Protein AF-A0A967QWV1-F1 (afdb_monomer_lite)

Secondary structure (DSSP, 8-state):
---SS-----SSEEETTTEEE---TTTHHHHHHHHHHHHHTTTSPPPPPPPPP-TT-----S-HHHHHHHHHHHHS-S--TTTT-----

pLDDT: mean 73.78, std 13.9, range [45.62, 96.06]

Foldseek 3Di:
DADPVDRDQQAQDADPVPGTGGDDCVPPVVVVVVVVVCVVCVPPDDDDDDDDDDDPPDDPPDDPVVVVVVVCVVPPCPDDPPPPPPPDD

Radius of gyration: 28.7 Å; chains: 1; bounding box: 40×43×74 Å

Sequence (89 aa):
MGNPDEQVEMRGVNRPEIGVGSVTGGSLPARIWGAFNLEYHEDLPVVGFDAPGPTRSGRRLRTDSEEKKYIELINSPCGDRGSELDTDE

Structure (mmCIF, N/CA/C/O backbone):
data_AF-A0A967QWV1-F1
#
_entry.id   AF-A0A967QWV1-F1
#
loop_
_atom_site.group_PDB
_atom_site.id
_atom_site.type_symbol
_atom_site.label_atom_id
_atom_site.label_alt_id
_atom_site.label_comp_id
_atom_site.label_asym_id
_atom_site.label_entity_id
_atom_site.label_seq_id
_atom_site.pdbx_PDB_ins_code
_atom_site.Cartn_x
_atom_site.Cartn_y
_atom_site.Cartn_z
_atom_site.occupancy
_atom_site.B_iso_or_equiv
_atom_site.auth_seq_id
_atom_site.auth_comp_id
_atom_site.auth_asym_id
_atom_site.auth_atom_id
_atom_site.pdbx_PDB_model_num
ATOM 1 N N . MET A 1 1 ? 14.411 -7.228 1.319 1.00 45.62 1 MET A N 1
ATOM 2 C CA . MET A 1 1 ? 14.752 -7.020 -0.105 1.00 45.62 1 MET A CA 1
ATOM 3 C C . MET A 1 1 ? 16.259 -6.943 -0.208 1.00 45.62 1 MET A C 1
ATOM 5 O O . MET A 1 1 ? 16.836 -6.037 0.376 1.00 45.62 1 MET A O 1
ATOM 9 N N . GLY A 1 2 ? 16.853 -7.934 -0.862 1.00 52.41 2 GLY A N 1
ATOM 10 C CA . GLY A 1 2 ? 18.287 -8.221 -0.870 1.00 52.41 2 GLY A CA 1
ATOM 11 C C . GLY A 1 2 ? 18.468 -9.736 -0.800 1.00 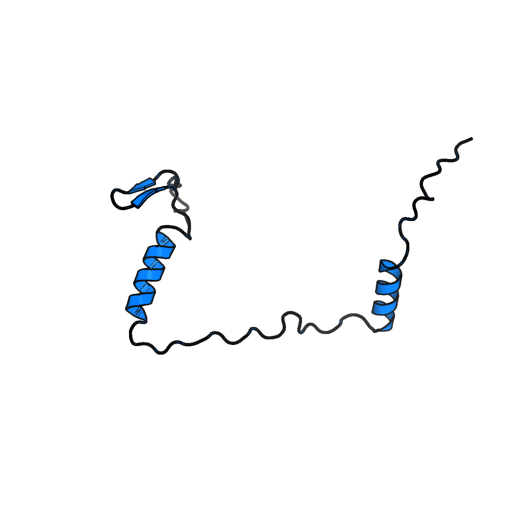52.41 2 GLY A C 1
ATOM 12 O O . GLY A 1 2 ? 17.778 -10.378 -0.006 1.00 52.41 2 GLY A O 1
ATOM 13 N N . ASN A 1 3 ? 19.308 -10.297 -1.668 1.00 55.34 3 ASN A N 1
ATOM 14 C CA . ASN A 1 3 ? 19.747 -11.683 -1.547 1.00 55.34 3 ASN A CA 1
ATOM 15 C C . ASN A 1 3 ? 20.550 -11.783 -0.230 1.00 55.34 3 ASN A C 1
ATOM 17 O O . ASN A 1 3 ? 21.471 -10.983 -0.054 1.00 55.34 3 ASN A O 1
ATOM 21 N N . PRO A 1 4 ? 20.195 -12.670 0.721 1.00 63.50 4 PRO A N 1
ATOM 22 C CA . PRO A 1 4 ? 20.948 -12.809 1.970 1.00 63.50 4 PRO A CA 1
ATOM 23 C C . PRO A 1 4 ? 22.411 -13.204 1.730 1.00 63.50 4 PRO A C 1
ATOM 25 O O . PRO A 1 4 ? 23.269 -12.845 2.534 1.00 63.50 4 PRO A O 1
ATOM 28 N N . ASP A 1 5 ? 22.684 -13.869 0.607 1.00 67.88 5 ASP A N 1
ATOM 29 C CA . ASP A 1 5 ? 24.004 -14.388 0.256 1.00 67.88 5 ASP A CA 1
ATOM 30 C C . ASP A 1 5 ? 24.816 -13.415 -0.615 1.00 67.88 5 ASP A C 1
ATOM 32 O O . ASP A 1 5 ? 26.039 -13.514 -0.685 1.00 67.88 5 ASP A O 1
ATOM 36 N N . GLU A 1 6 ? 24.163 -12.439 -1.255 1.00 65.56 6 GLU A N 1
ATOM 37 C CA . GLU A 1 6 ? 24.817 -11.479 -2.146 1.00 65.56 6 GLU A CA 1
ATOM 38 C C . GLU A 1 6 ? 24.230 -10.076 -1.954 1.00 65.56 6 GLU A C 1
ATOM 40 O O . GLU A 1 6 ? 23.136 -9.738 -2.420 1.00 65.56 6 GLU A O 1
ATOM 45 N N . GLN A 1 7 ? 24.972 -9.231 -1.239 1.00 61.53 7 GLN A N 1
ATOM 46 C CA . GLN A 1 7 ? 24.592 -7.838 -1.037 1.00 61.53 7 GLN A CA 1
ATOM 47 C C . GLN A 1 7 ? 24.905 -7.032 -2.296 1.00 61.53 7 GLN A C 1
ATOM 49 O O . GLN A 1 7 ? 25.982 -6.463 -2.447 1.00 61.53 7 GLN A O 1
ATOM 54 N N . VAL A 1 8 ? 23.942 -6.974 -3.210 1.00 68.06 8 VAL A N 1
ATOM 55 C CA . VAL A 1 8 ? 24.003 -6.054 -4.347 1.00 68.06 8 VAL A CA 1
ATOM 56 C C . VAL A 1 8 ? 23.644 -4.651 -3.861 1.00 68.06 8 VAL A C 1
ATOM 58 O O . VAL A 1 8 ? 22.563 -4.430 -3.306 1.00 68.06 8 VAL A O 1
ATOM 61 N N . GLU A 1 9 ? 24.539 -3.684 -4.069 1.00 67.31 9 GLU A N 1
ATOM 62 C CA . GLU A 1 9 ? 24.254 -2.284 -3.764 1.00 67.31 9 GLU A CA 1
ATOM 63 C C . GLU A 1 9 ? 23.191 -1.731 -4.717 1.00 67.31 9 GLU A C 1
ATOM 65 O O . GLU A 1 9 ? 23.406 -1.519 -5.907 1.00 67.31 9 GLU A O 1
ATOM 70 N N . MET A 1 10 ? 22.014 -1.449 -4.167 1.00 69.44 10 MET A N 1
ATOM 71 C CA . MET A 1 10 ? 20.853 -0.983 -4.926 1.00 69.44 10 MET A CA 1
ATOM 72 C C . MET A 1 10 ? 20.787 0.550 -5.063 1.00 69.44 10 MET A C 1
ATOM 74 O O . MET A 1 10 ? 19.712 1.111 -5.287 1.00 69.44 10 MET A O 1
ATOM 78 N N . ARG A 1 11 ? 21.912 1.257 -4.900 1.00 67.12 11 ARG A N 1
ATOM 79 C CA . ARG A 1 11 ? 22.024 2.721 -5.052 1.00 67.12 11 ARG A CA 1
ATOM 80 C C . ARG A 1 11 ? 22.678 3.048 -6.392 1.00 67.12 11 ARG A C 1
ATOM 82 O O . ARG A 1 11 ? 23.588 2.353 -6.812 1.00 67.12 11 ARG A O 1
ATOM 89 N N . GLY A 1 12 ? 22.227 4.113 -7.056 1.00 65.38 12 GLY A N 1
ATOM 90 C CA . GLY A 1 12 ? 22.861 4.573 -8.300 1.00 65.38 12 GLY A CA 1
ATOM 91 C C . GLY A 1 12 ? 22.777 3.577 -9.464 1.00 65.38 12 GLY A C 1
ATOM 92 O O . GLY A 1 12 ? 23.630 3.591 -10.346 1.00 65.38 12 GLY A O 1
ATOM 93 N N . VAL A 1 13 ? 21.752 2.719 -9.488 1.00 71.81 13 VAL A N 1
ATOM 94 C CA . VAL A 1 13 ? 21.579 1.728 -10.554 1.00 71.81 13 VAL A CA 1
ATOM 95 C C . VAL A 1 13 ? 21.208 2.459 -11.842 1.00 71.81 13 VAL A C 1
ATOM 97 O O . VAL A 1 13 ? 20.151 3.095 -11.918 1.00 71.81 13 VAL A O 1
ATOM 100 N N . ASN A 1 14 ? 22.086 2.384 -12.844 1.00 71.69 14 ASN A N 1
ATOM 101 C CA . ASN A 1 14 ? 21.850 2.961 -14.160 1.00 71.69 14 ASN A CA 1
ATOM 102 C C . ASN A 1 14 ? 20.875 2.081 -14.948 1.00 71.69 14 ASN A C 1
ATOM 104 O O . ASN A 1 14 ? 21.174 0.922 -15.238 1.00 71.69 14 ASN A O 1
ATOM 108 N N . ARG A 1 15 ? 19.704 2.628 -15.281 1.00 69.00 15 ARG A N 1
ATOM 109 C CA . ARG A 1 15 ? 18.685 1.952 -16.088 1.00 69.00 15 ARG A CA 1
ATOM 110 C C . ARG A 1 15 ? 18.382 2.808 -17.317 1.00 69.00 15 ARG A C 1
ATOM 112 O O . ARG A 1 15 ? 17.871 3.911 -17.131 1.00 69.00 15 ARG A O 1
ATOM 119 N N . PRO A 1 16 ? 18.642 2.326 -18.544 1.00 68.69 16 PRO A N 1
ATOM 120 C CA . PRO A 1 16 ? 18.537 3.129 -19.768 1.00 68.69 16 PRO A CA 1
ATOM 121 C C . PRO A 1 16 ? 17.195 3.853 -19.958 1.00 68.69 16 PRO A C 1
ATOM 123 O O . PRO A 1 16 ? 17.159 4.960 -20.477 1.00 68.69 16 PRO A O 1
ATOM 126 N N . GLU A 1 17 ? 16.100 3.253 -19.494 1.00 66.94 17 GLU A N 1
ATOM 127 C CA . GLU A 1 17 ? 14.734 3.757 -19.688 1.00 66.94 17 GLU A CA 1
ATOM 128 C C . GLU A 1 17 ? 14.258 4.713 -18.577 1.00 66.94 17 GLU A C 1
ATOM 130 O O . GLU A 1 17 ? 13.270 5.421 -18.749 1.00 66.94 17 GLU A O 1
ATOM 135 N N . ILE A 1 18 ? 14.925 4.727 -17.413 1.00 64.50 18 ILE A N 1
ATOM 136 C CA . ILE A 1 18 ? 14.439 5.411 -16.191 1.00 64.50 18 ILE A CA 1
ATOM 137 C C . ILE A 1 18 ? 15.521 6.318 -15.565 1.00 64.50 18 ILE A C 1
ATOM 139 O O . ILE A 1 18 ? 15.238 7.101 -14.659 1.00 64.50 18 ILE A O 1
ATOM 143 N N . GLY A 1 19 ? 16.759 6.244 -16.057 1.00 71.06 19 GLY A N 1
ATOM 144 C CA . GLY A 1 19 ? 17.915 6.963 -15.534 1.00 71.06 19 GLY A CA 1
ATOM 145 C C . GLY A 1 19 ? 18.587 6.268 -14.346 1.00 71.06 19 GLY A C 1
ATOM 146 O O . GLY A 1 19 ? 18.295 5.120 -13.992 1.00 71.06 19 GLY A O 1
ATOM 147 N N . VAL A 1 20 ? 19.526 6.984 -13.729 1.00 70.25 20 VAL A N 1
ATOM 148 C CA . VAL A 1 20 ? 20.270 6.532 -12.548 1.00 70.25 20 VAL A CA 1
ATOM 149 C C . VAL A 1 20 ? 19.437 6.790 -11.296 1.00 70.25 20 VAL A C 1
ATOM 151 O O . VAL A 1 20 ? 19.036 7.922 -11.034 1.00 70.25 20 VAL A O 1
ATOM 154 N N . GLY A 1 21 ? 19.187 5.756 -10.491 1.00 68.38 21 GLY A N 1
ATOM 155 C CA . GLY A 1 21 ? 18.441 5.933 -9.247 1.00 68.38 21 GLY A CA 1
ATOM 156 C C . GLY A 1 21 ? 18.524 4.744 -8.302 1.00 68.38 21 GLY A C 1
ATOM 157 O O . GLY A 1 21 ? 18.8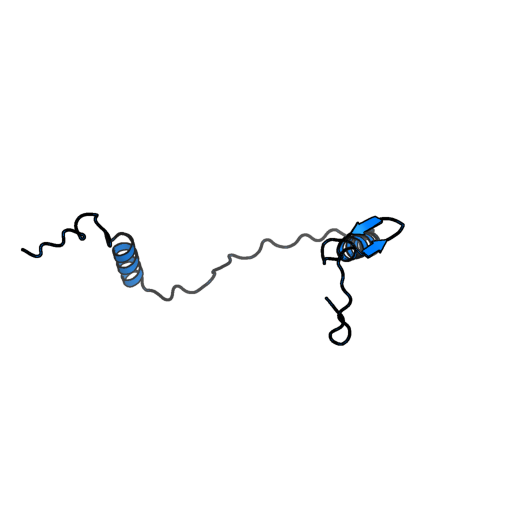89 3.637 -8.692 1.00 68.38 21 GLY A O 1
ATOM 158 N N . SER A 1 22 ? 18.166 4.975 -7.043 1.00 74.50 22 SER A N 1
ATOM 159 C CA . SER A 1 22 ? 18.132 3.920 -6.030 1.00 74.50 22 SER A CA 1
ATOM 160 C C . SER A 1 22 ? 16.892 3.030 -6.184 1.00 74.50 22 SER A C 1
ATOM 162 O O . SER A 1 22 ? 15.786 3.497 -6.491 1.00 74.50 22 SER A O 1
ATOM 164 N N . VAL A 1 23 ? 17.059 1.728 -5.963 1.00 74.75 23 VAL A N 1
ATOM 165 C CA . VAL A 1 23 ? 15.966 0.753 -5.959 1.00 74.75 23 VAL A CA 1
ATOM 166 C C . VAL A 1 23 ? 15.470 0.588 -4.526 1.00 74.75 23 VAL A C 1
ATOM 168 O O . VAL A 1 23 ? 16.148 0.026 -3.672 1.00 74.75 23 VAL A O 1
ATOM 171 N N . THR A 1 24 ? 14.280 1.116 -4.259 1.00 79.19 24 THR A N 1
ATOM 172 C CA . THR A 1 24 ? 13.548 0.961 -2.999 1.00 79.19 24 THR A CA 1
ATOM 173 C C . THR A 1 24 ? 12.208 0.302 -3.306 1.00 79.19 24 THR A C 1
ATOM 175 O O . THR A 1 24 ? 11.803 0.240 -4.467 1.00 79.19 24 THR A O 1
ATOM 178 N N . GLY A 1 25 ? 11.486 -0.171 -2.285 1.00 76.81 25 GLY A N 1
ATOM 179 C CA . GLY A 1 25 ? 10.166 -0.781 -2.499 1.00 76.81 25 GLY A CA 1
ATOM 180 C C . GLY A 1 25 ? 9.195 0.123 -3.260 1.00 76.81 25 GLY A C 1
ATOM 181 O O . GLY A 1 25 ? 8.451 -0.361 -4.102 1.00 76.81 25 GLY A O 1
ATOM 182 N N . GLY A 1 26 ? 9.274 1.437 -3.031 1.00 81.31 26 GLY A N 1
ATOM 183 C CA . GLY A 1 26 ? 8.434 2.441 -3.687 1.00 81.31 26 GLY A CA 1
ATOM 184 C C . GLY A 1 26 ? 8.903 2.901 -5.072 1.00 81.31 26 GLY A C 1
ATOM 185 O O . GLY A 1 26 ? 8.242 3.754 -5.654 1.00 81.31 26 GLY A O 1
ATOM 186 N N . SER A 1 27 ? 10.032 2.408 -5.600 1.00 81.25 27 SER A N 1
ATOM 187 C CA . SER A 1 27 ? 10.521 2.823 -6.921 1.00 81.25 27 SER A CA 1
ATOM 188 C C . SER A 1 27 ? 10.103 1.849 -8.025 1.00 81.25 27 SER A C 1
ATOM 190 O O . SER A 1 27 ? 8.929 1.775 -8.378 1.00 81.25 27 SER A O 1
ATOM 192 N N . LEU A 1 28 ? 11.042 1.100 -8.600 1.00 80.56 28 LEU A N 1
ATOM 193 C CA . LEU A 1 28 ? 10.754 0.184 -9.706 1.00 80.56 28 LEU A CA 1
ATOM 194 C C . LEU A 1 28 ? 9.827 -0.981 -9.308 1.00 80.56 28 LEU A C 1
ATOM 196 O O . LEU A 1 28 ? 8.882 -1.229 -10.054 1.00 80.56 28 LEU A O 1
ATOM 200 N N . PRO A 1 29 ? 10.009 -1.648 -8.151 1.00 83.62 29 PRO A N 1
ATOM 201 C CA . PRO A 1 29 ? 9.101 -2.714 -7.731 1.00 83.62 29 PRO A CA 1
ATOM 202 C C . PRO A 1 29 ? 7.641 -2.255 -7.625 1.00 83.62 29 PRO A C 1
ATOM 204 O O . PRO A 1 29 ? 6.759 -2.944 -8.128 1.00 83.62 29 PRO A O 1
ATOM 207 N N . ALA A 1 30 ? 7.378 -1.071 -7.060 1.00 87.00 30 ALA A N 1
ATOM 208 C CA . ALA A 1 30 ? 6.022 -0.523 -6.977 1.00 87.00 30 ALA A CA 1
ATOM 209 C C . ALA A 1 30 ? 5.408 -0.232 -8.354 1.00 87.00 30 ALA A C 1
ATOM 211 O O . ALA A 1 30 ? 4.222 -0.481 -8.549 1.00 87.00 30 ALA A O 1
ATOM 212 N N . ARG A 1 31 ? 6.197 0.257 -9.322 1.00 86.12 31 ARG A N 1
ATOM 213 C CA . ARG A 1 31 ? 5.713 0.493 -10.695 1.00 86.12 31 ARG A CA 1
ATOM 214 C C . ARG A 1 31 ? 5.331 -0.807 -11.395 1.00 86.12 31 ARG A C 1
ATOM 216 O O . ARG A 1 31 ? 4.269 -0.867 -12.001 1.00 86.12 31 ARG A O 1
ATOM 223 N N . ILE A 1 32 ? 6.170 -1.837 -11.274 1.00 88.00 32 ILE A N 1
ATOM 224 C CA . ILE A 1 32 ? 5.897 -3.168 -11.837 1.00 88.00 32 ILE A CA 1
ATOM 225 C C . ILE A 1 32 ? 4.643 -3.760 -11.188 1.00 88.00 32 ILE A C 1
ATOM 227 O O . ILE A 1 32 ? 3.744 -4.212 -11.888 1.00 88.00 32 ILE A O 1
ATOM 231 N N . TRP A 1 33 ? 4.553 -3.703 -9.856 1.00 89.62 33 TRP A N 1
ATOM 232 C CA . TRP A 1 33 ? 3.387 -4.188 -9.120 1.00 89.62 33 TRP A CA 1
ATOM 233 C C . TRP A 1 33 ? 2.109 -3.436 -9.509 1.00 89.62 33 TRP A C 1
ATOM 235 O O . TRP A 1 33 ? 1.074 -4.064 -9.705 1.00 89.62 33 TRP A O 1
ATOM 245 N N . GLY A 1 34 ? 2.176 -2.112 -9.667 1.00 91.19 34 GLY A N 1
ATOM 246 C CA . GLY A 1 34 ? 1.041 -1.296 -10.096 1.00 91.19 34 GLY A CA 1
ATOM 247 C C . GLY A 1 34 ? 0.564 -1.643 -11.507 1.00 91.19 34 GLY A C 1
ATOM 248 O O . GLY A 1 34 ? -0.629 -1.852 -11.698 1.00 91.19 34 GLY A O 1
ATOM 249 N N . ALA A 1 35 ? 1.484 -1.763 -12.469 1.00 92.88 35 ALA A N 1
ATOM 250 C CA . ALA A 1 35 ? 1.152 -2.148 -13.843 1.00 92.88 35 ALA A CA 1
ATOM 251 C C . ALA A 1 35 ? 0.521 -3.547 -13.905 1.00 92.88 35 ALA A C 1
ATOM 253 O O . ALA A 1 35 ? -0.526 -3.722 -14.518 1.00 92.88 35 ALA A O 1
ATOM 254 N N . PHE A 1 36 ? 1.108 -4.511 -13.191 1.00 94.06 36 PHE A N 1
ATOM 255 C CA . PHE A 1 36 ? 0.563 -5.862 -13.097 1.00 94.06 36 PHE A CA 1
ATOM 256 C C . PHE A 1 36 ? -0.845 -5.880 -12.486 1.00 94.06 36 PHE A C 1
ATOM 258 O O . PHE A 1 36 ? -1.741 -6.503 -13.043 1.00 94.06 36 PHE A O 1
ATOM 265 N N . ASN A 1 37 ? -1.066 -5.204 -11.350 1.00 93.81 37 ASN A N 1
ATOM 266 C CA . ASN A 1 37 ? -2.381 -5.218 -10.702 1.00 93.81 37 ASN A CA 1
ATOM 267 C C . ASN A 1 37 ? -3.447 -4.491 -11.518 1.00 93.81 37 ASN A C 1
ATOM 269 O O . ASN A 1 37 ? -4.610 -4.865 -11.404 1.00 93.81 37 ASN A O 1
ATOM 273 N N . LEU A 1 38 ? -3.070 -3.482 -12.307 1.00 94.25 38 LEU A N 1
ATOM 274 C CA . LEU A 1 38 ? -3.990 -2.799 -13.209 1.00 94.25 38 LEU A CA 1
ATOM 275 C C . LEU A 1 38 ? -4.540 -3.765 -14.265 1.00 94.25 38 LEU A C 1
ATOM 277 O O . LEU A 1 38 ? -5.751 -3.872 -14.401 1.00 94.25 38 LEU A O 1
ATOM 281 N N . GLU A 1 39 ? -3.659 -4.496 -14.951 1.00 94.00 39 GLU A N 1
ATOM 282 C CA . GLU A 1 39 ? -4.040 -5.480 -15.975 1.00 94.00 39 GLU A CA 1
ATOM 283 C C . GLU A 1 39 ? -4.775 -6.680 -15.360 1.00 94.00 39 GLU A C 1
ATOM 285 O O . GLU A 1 39 ? -5.825 -7.096 -15.837 1.00 94.00 39 GLU A O 1
ATOM 290 N N . TYR A 1 40 ? -4.278 -7.201 -14.235 1.00 94.75 40 TYR A N 1
ATOM 291 C CA . TYR A 1 40 ? -4.877 -8.359 -13.569 1.00 94.75 40 TYR A CA 1
ATOM 292 C C . TYR A 1 40 ? -6.308 -8.101 -13.058 1.00 94.75 40 TYR A C 1
ATOM 294 O O . TYR A 1 40 ? -7.093 -9.042 -12.944 1.00 94.75 40 TYR A O 1
ATOM 3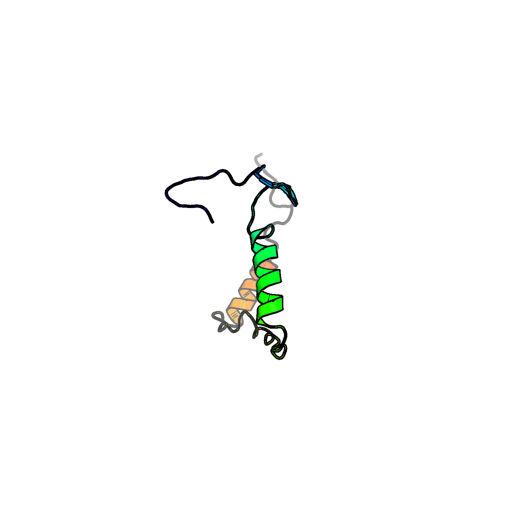02 N N . HIS A 1 41 ? -6.655 -6.848 -12.735 1.00 96.06 41 HIS A N 1
ATOM 303 C CA . HIS A 1 41 ? -7.972 -6.478 -12.203 1.00 96.06 41 HIS A CA 1
ATOM 304 C C . HIS A 1 41 ? -8.854 -5.689 -13.188 1.00 96.06 41 HIS A C 1
ATOM 306 O O . HIS A 1 41 ? -9.891 -5.192 -12.756 1.00 96.06 41 HIS A O 1
ATOM 312 N N . GLU A 1 42 ? -8.491 -5.569 -14.473 1.00 93.50 42 GLU A N 1
ATOM 313 C CA . GLU A 1 42 ? -9.188 -4.701 -15.446 1.00 93.50 42 GLU A CA 1
ATOM 314 C C . GLU A 1 42 ? -10.707 -4.965 -15.533 1.00 93.50 42 GLU A C 1
ATOM 316 O O . GLU A 1 42 ? -11.497 -4.023 -15.524 1.00 93.50 42 GLU A O 1
ATOM 321 N N . ASP A 1 43 ? -11.119 -6.236 -15.499 1.00 93.88 43 ASP A N 1
ATOM 322 C CA . ASP A 1 43 ? -12.527 -6.661 -15.586 1.00 93.88 43 ASP A CA 1
ATOM 323 C C . ASP A 1 43 ? -13.143 -7.075 -14.236 1.00 93.88 43 ASP A C 1
ATOM 325 O O . ASP A 1 43 ? -14.246 -7.632 -14.176 1.00 93.88 43 ASP A O 1
ATOM 329 N N . LEU A 1 44 ? -12.435 -6.847 -13.128 1.00 93.88 44 LEU A N 1
ATOM 330 C CA . LEU A 1 44 ? -12.920 -7.209 -11.799 1.00 93.88 44 LEU A CA 1
ATOM 331 C C . LEU A 1 44 ? -13.654 -6.029 -11.146 1.00 93.88 44 LEU A C 1
ATOM 333 O O . LEU A 1 44 ? -13.225 -4.879 -11.257 1.00 93.88 44 LEU A O 1
ATOM 337 N N . PRO A 1 45 ? -14.757 -6.281 -10.418 1.00 93.31 45 PRO A N 1
ATOM 338 C CA . PRO A 1 45 ? -15.429 -5.223 -9.681 1.00 93.31 45 PRO A CA 1
ATOM 339 C C . PRO A 1 45 ? -14.503 -4.665 -8.596 1.00 93.31 45 PRO A C 1
ATOM 341 O O . PRO A 1 45 ? -13.833 -5.411 -7.880 1.00 93.31 45 PRO A O 1
ATOM 344 N N . VAL A 1 46 ? -14.509 -3.341 -8.434 1.00 92.12 46 VAL A N 1
ATOM 345 C CA . VAL A 1 46 ? -13.759 -2.679 -7.362 1.00 92.12 46 VAL A CA 1
ATOM 346 C C . VAL A 1 4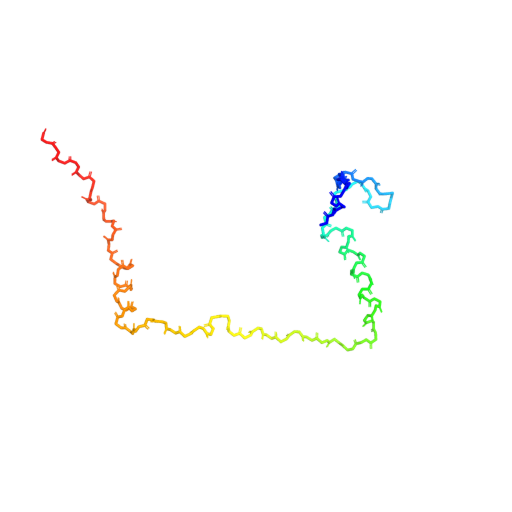6 ? -14.368 -3.058 -6.013 1.00 92.12 46 VAL A C 1
ATOM 348 O O . VAL A 1 46 ? -15.521 -2.735 -5.727 1.00 92.12 46 VAL A O 1
ATOM 351 N N . VAL A 1 47 ? -13.574 -3.714 -5.168 1.00 93.56 47 VAL A N 1
ATOM 352 C CA . VAL A 1 47 ? -13.940 -4.040 -3.786 1.00 93.56 47 VAL A CA 1
ATOM 353 C C . VAL A 1 47 ? -13.252 -3.049 -2.852 1.00 93.56 47 VAL A C 1
ATOM 355 O O . VAL A 1 47 ? -12.025 -2.981 -2.794 1.00 93.56 47 VAL A O 1
ATOM 358 N N . GLY A 1 48 ? -14.048 -2.254 -2.136 1.00 92.19 48 GLY A N 1
ATOM 359 C CA . GLY A 1 48 ? -13.542 -1.361 -1.096 1.00 92.19 48 GLY A CA 1
ATOM 360 C C . GLY A 1 48 ? -13.119 -2.135 0.152 1.00 92.19 48 GLY A C 1
ATOM 361 O O . GLY A 1 48 ? -13.656 -3.200 0.446 1.00 92.19 48 GLY A O 1
ATOM 362 N N . PHE A 1 49 ? -12.172 -1.586 0.906 1.00 91.06 49 PHE A N 1
ATOM 363 C CA . PHE A 1 49 ? -11.872 -2.094 2.241 1.00 91.06 49 PHE A CA 1
ATOM 364 C C . PHE A 1 49 ? -12.925 -1.601 3.229 1.00 91.06 49 PHE A C 1
ATOM 366 O O . PHE A 1 49 ? -13.278 -0.418 3.220 1.00 91.06 49 PHE A O 1
ATOM 373 N N . ASP A 1 50 ? -13.380 -2.489 4.110 1.00 90.75 50 ASP A N 1
ATOM 374 C CA . ASP A 1 50 ? -14.205 -2.084 5.240 1.00 90.75 50 ASP A CA 1
ATOM 375 C C . ASP A 1 50 ? -13.429 -1.109 6.125 1.00 90.75 50 ASP A C 1
ATOM 377 O O . ASP A 1 50 ? -12.216 -1.243 6.335 1.00 90.75 50 ASP A O 1
ATOM 381 N N . ALA A 1 51 ? -14.142 -0.122 6.669 1.00 84.88 51 ALA A N 1
ATOM 382 C CA . ALA A 1 51 ? -13.566 0.736 7.687 1.00 84.88 51 ALA A CA 1
ATOM 383 C C . ALA A 1 51 ? -13.047 -0.153 8.830 1.00 84.88 51 ALA A C 1
ATOM 385 O O . ALA A 1 51 ? -13.775 -1.043 9.287 1.00 84.88 51 ALA A O 1
ATOM 386 N N . PRO A 1 52 ? -11.805 0.057 9.304 1.00 81.31 52 PRO A N 1
ATOM 387 C CA . PRO A 1 52 ? -11.307 -0.725 10.418 1.00 81.31 52 PRO A CA 1
ATOM 388 C C . PRO A 1 52 ? -12.244 -0.526 11.611 1.00 81.31 52 PRO A C 1
ATOM 390 O O . PRO A 1 52 ? -12.668 0.595 11.907 1.00 81.31 52 PRO A O 1
ATOM 393 N N . GLY A 1 53 ? -12.556 -1.618 12.311 1.00 81.50 53 GLY A N 1
ATOM 394 C CA . GLY A 1 53 ? -13.237 -1.532 13.599 1.00 81.50 53 GLY A CA 1
ATOM 395 C C . GLY A 1 53 ? -12.451 -0.644 14.576 1.00 81.50 53 GLY A C 1
ATOM 396 O O . GLY A 1 53 ? -11.263 -0.380 14.356 1.00 81.50 53 GLY A O 1
ATOM 397 N N . PRO A 1 54 ? -13.077 -0.177 15.669 1.00 79.19 54 PRO A N 1
ATOM 398 C CA . PRO A 1 54 ? -12.411 0.690 16.631 1.00 79.19 54 PRO A CA 1
ATOM 399 C C . PRO A 1 54 ? -11.120 0.034 17.133 1.00 79.19 54 PRO A C 1
ATOM 401 O O . PRO A 1 54 ? -11.134 -0.986 17.827 1.00 79.19 54 PRO A O 1
ATOM 404 N N . THR A 1 55 ? -9.981 0.632 16.789 1.00 66.81 55 THR A N 1
ATOM 405 C CA . THR A 1 55 ? -8.700 0.266 17.380 1.00 66.81 55 THR A CA 1
ATOM 406 C C . THR A 1 55 ? -8.770 0.671 18.852 1.00 66.81 55 THR A C 1
ATOM 408 O O . THR A 1 55 ? -9.081 1.818 19.161 1.00 66.81 55 THR A O 1
ATOM 411 N N . ARG A 1 56 ? -8.513 -0.279 19.768 1.00 58.75 56 ARG A N 1
ATOM 412 C CA . ARG A 1 56 ? -8.753 -0.185 21.231 1.00 58.75 56 ARG A CA 1
ATOM 413 C C . ARG A 1 56 ? -10.151 -0.601 21.719 1.00 58.75 56 ARG A C 1
ATOM 415 O O . ARG A 1 56 ? -10.628 -0.067 22.717 1.00 58.75 56 ARG A O 1
ATOM 422 N N . SER A 1 57 ? -10.741 -1.662 21.168 1.00 58.97 57 SER A N 1
ATOM 423 C CA . SER A 1 57 ? -11.780 -2.451 21.865 1.00 58.97 57 SER A CA 1
ATOM 424 C C . SER A 1 57 ? -11.224 -3.237 23.076 1.00 58.97 57 SER A C 1
ATOM 426 O O . SER A 1 57 ? -11.605 -4.379 23.334 1.00 58.97 57 SER A O 1
ATOM 428 N N . GLY A 1 58 ? -10.249 -2.670 23.790 1.00 64.88 58 GLY A N 1
ATOM 429 C CA . GLY A 1 58 ? -9.658 -3.271 24.975 1.00 64.88 58 GLY A CA 1
ATOM 430 C C . GLY A 1 58 ? -10.598 -3.117 26.165 1.00 64.88 58 GLY A C 1
ATOM 431 O O . GLY A 1 58 ? -11.207 -2.066 26.360 1.00 64.88 58 GLY A O 1
ATOM 432 N N . ARG A 1 59 ? -10.699 -4.158 26.994 1.00 63.66 59 ARG A N 1
ATOM 433 C CA . ARG A 1 59 ? -11.381 -4.060 28.287 1.00 63.66 59 ARG A CA 1
ATOM 434 C C . ARG A 1 59 ? -10.645 -3.035 29.151 1.00 63.66 59 ARG A C 1
ATOM 436 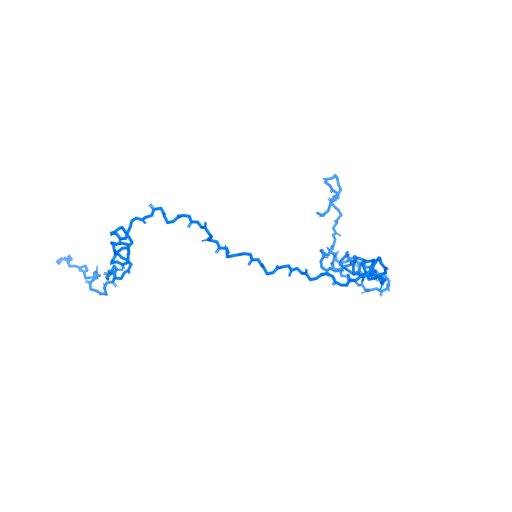O O . ARG A 1 59 ? -9.431 -3.152 29.323 1.00 63.66 59 ARG A O 1
ATOM 443 N N . ARG A 1 60 ? -11.364 -2.067 29.731 1.00 62.78 60 ARG A N 1
ATOM 444 C CA . ARG A 1 60 ? -10.809 -1.220 30.798 1.00 62.78 60 ARG A CA 1
ATOM 445 C C . ARG A 1 60 ? -10.281 -2.135 31.908 1.00 62.78 60 ARG A C 1
ATOM 447 O O . ARG A 1 60 ? -11.045 -2.884 32.507 1.00 62.78 60 ARG A O 1
ATOM 454 N N . LEU A 1 61 ? -8.966 -2.117 32.133 1.00 69.50 61 LEU A N 1
ATOM 455 C CA . LEU A 1 61 ? -8.335 -2.852 33.236 1.00 69.50 61 LEU A CA 1
ATOM 456 C C . LEU A 1 61 ? -8.457 -2.101 34.567 1.00 69.50 61 LEU A C 1
ATOM 458 O O . LEU A 1 61 ? -8.341 -2.721 35.615 1.00 69.50 61 LEU A O 1
ATOM 462 N N . ARG A 1 62 ? -8.686 -0.783 34.513 1.00 74.94 62 ARG A N 1
ATOM 463 C CA . ARG A 1 62 ? -8.823 0.095 35.676 1.00 74.94 62 ARG A CA 1
ATOM 464 C C . ARG A 1 62 ? -10.290 0.319 36.010 1.00 74.94 62 ARG A C 1
ATOM 466 O O . ARG A 1 62 ? -11.112 0.515 35.114 1.00 74.94 62 ARG A O 1
ATOM 473 N N . THR A 1 63 ? -10.581 0.331 37.299 1.00 79.12 63 THR A N 1
ATOM 474 C CA . THR A 1 63 ? -11.844 0.816 37.857 1.00 79.12 63 THR A CA 1
ATOM 475 C C . THR A 1 63 ? -11.931 2.341 37.745 1.00 79.12 63 THR A C 1
ATOM 477 O O . THR A 1 63 ? -10.910 3.030 37.678 1.00 79.12 63 THR A O 1
ATOM 480 N N . ASP A 1 64 ? -13.144 2.898 37.794 1.00 81.00 64 ASP A N 1
ATOM 481 C CA . ASP A 1 64 ? -13.355 4.355 37.723 1.00 81.00 64 ASP A CA 1
ATOM 482 C C . ASP A 1 64 ? -12.627 5.117 38.848 1.00 81.00 64 ASP A C 1
ATOM 484 O O . ASP A 1 64 ? -12.259 6.282 38.693 1.00 81.00 64 ASP A O 1
ATOM 488 N N . SER A 1 65 ? -12.377 4.456 39.986 1.00 78.19 65 SER A N 1
ATOM 489 C CA . SER A 1 65 ? -11.606 5.023 41.100 1.00 78.19 65 SER A CA 1
ATOM 490 C C . SER A 1 65 ? -10.120 5.175 40.752 1.00 78.19 65 SER A C 1
ATOM 492 O O . SER A 1 65 ? -9.499 6.184 41.084 1.00 78.19 65 SER A O 1
ATOM 494 N N . GLU A 1 66 ? -9.550 4.192 40.053 1.00 80.31 66 GLU A N 1
ATOM 495 C CA . GLU A 1 66 ? -8.141 4.194 39.653 1.00 80.31 66 GLU A CA 1
ATOM 496 C C . GLU A 1 66 ? -7.891 5.182 38.513 1.00 80.31 66 GLU A C 1
ATOM 498 O O . GLU A 1 66 ? -6.834 5.808 38.460 1.00 80.31 66 GLU A O 1
ATOM 503 N N . GLU A 1 67 ? -8.870 5.370 37.627 1.00 80.06 67 GLU A N 1
ATOM 504 C CA . GLU A 1 67 ? -8.793 6.373 36.565 1.00 80.06 67 GLU A CA 1
ATOM 505 C C . GLU A 1 67 ? -8.829 7.801 37.125 1.00 80.06 67 GLU A C 1
ATOM 507 O O . GLU A 1 67 ? -8.017 8.630 36.719 1.00 80.06 67 GLU A O 1
ATOM 512 N N . LYS A 1 68 ? -9.684 8.076 38.120 1.00 82.75 68 LYS A N 1
ATOM 513 C CA . LYS A 1 68 ? -9.708 9.378 38.810 1.00 82.75 68 LYS A CA 1
ATOM 514 C C . LYS A 1 68 ? -8.382 9.694 39.496 1.00 82.75 68 LYS A C 1
ATOM 516 O O . LYS A 1 68 ? -7.859 10.782 39.292 1.00 82.75 68 LYS A O 1
ATOM 521 N N . LYS A 1 69 ? -7.804 8.732 40.224 1.00 81.06 69 LYS A N 1
ATOM 522 C CA . LYS A 1 69 ? -6.479 8.889 40.853 1.00 81.06 69 LYS A CA 1
ATOM 523 C C . LYS A 1 69 ? -5.374 9.133 39.824 1.00 81.06 69 LYS A C 1
ATOM 525 O O . LYS A 1 69 ? -4.455 9.900 40.075 1.00 81.06 69 LYS A O 1
ATOM 530 N N . TYR A 1 70 ? -5.455 8.489 38.661 1.00 75.56 70 TYR A N 1
ATOM 531 C CA . TYR A 1 70 ? -4.493 8.690 37.580 1.00 75.56 70 TYR A CA 1
ATOM 532 C C . TYR A 1 70 ? -4.622 10.077 36.931 1.00 75.56 70 TYR A C 1
ATOM 534 O O . TYR A 1 70 ? -3.613 10.726 36.676 1.00 75.56 70 TYR A O 1
ATOM 542 N N . ILE A 1 71 ? -5.849 10.553 36.701 1.00 79.44 71 ILE A N 1
ATOM 543 C CA . ILE A 1 71 ? -6.115 11.908 36.193 1.00 79.44 71 ILE A CA 1
ATOM 544 C C . ILE A 1 71 ? -5.663 12.963 37.211 1.00 79.44 71 ILE A C 1
ATOM 546 O O . ILE A 1 71 ? -5.062 13.960 36.826 1.00 79.44 71 ILE A O 1
ATOM 550 N N . GLU A 1 72 ? -5.906 12.731 38.501 1.00 79.19 72 GLU A N 1
ATOM 551 C CA . GLU A 1 72 ? -5.432 13.585 39.593 1.00 79.19 72 GLU A CA 1
ATOM 552 C C . GLU A 1 72 ? -3.900 13.619 39.665 1.00 79.19 72 GLU A C 1
ATOM 554 O O . GLU A 1 72 ? -3.333 14.690 39.824 1.00 79.19 72 GLU A O 1
ATOM 559 N N . LEU A 1 73 ? -3.219 12.488 39.452 1.00 74.31 73 LEU A N 1
ATOM 560 C CA . LEU A 1 73 ? -1.755 12.427 39.380 1.00 74.31 73 LEU A CA 1
ATOM 561 C C . LEU A 1 73 ? -1.190 13.164 38.154 1.00 74.31 73 LEU A C 1
ATOM 563 O O . LEU A 1 73 ? -0.162 13.819 38.269 1.00 74.31 73 LEU A O 1
ATOM 567 N N . ILE A 1 74 ? -1.840 13.068 36.988 1.00 74.56 74 ILE A N 1
ATOM 568 C CA . ILE A 1 74 ? -1.425 13.790 35.770 1.00 74.56 74 ILE A CA 1
ATOM 569 C C . ILE A 1 74 ? -1.628 15.297 35.921 1.00 74.56 74 ILE A C 1
ATOM 571 O O . ILE A 1 74 ? -0.778 16.076 35.502 1.00 74.56 74 ILE A O 1
ATOM 575 N N . ASN A 1 75 ? -2.767 15.698 36.482 1.00 72.31 75 ASN A N 1
ATOM 576 C CA . ASN A 1 75 ? -3.112 17.103 36.691 1.00 72.31 75 ASN A CA 1
ATOM 577 C C . ASN A 1 75 ? -2.499 17.671 37.976 1.00 72.31 75 ASN A C 1
ATOM 579 O O . ASN A 1 75 ? -2.637 18.864 38.243 1.00 72.31 75 ASN A O 1
ATOM 583 N N . SER A 1 76 ? -1.848 16.823 38.775 1.00 68.88 76 SER A N 1
ATOM 584 C CA . SER A 1 76 ? -1.058 17.247 39.918 1.00 68.88 76 SER A CA 1
ATOM 585 C C . SER A 1 76 ? 0.072 18.138 39.407 1.00 68.88 76 SER A C 1
ATOM 587 O O . SER A 1 76 ? 0.728 17.780 38.424 1.00 68.88 76 SER A O 1
ATOM 589 N N . PRO A 1 77 ? 0.341 19.277 40.061 1.00 61.84 77 PRO A N 1
ATOM 590 C CA . PRO A 1 77 ? 1.480 20.124 39.750 1.00 61.84 77 PRO A CA 1
ATOM 591 C C . PRO A 1 77 ? 2.773 19.439 40.220 1.00 61.84 77 PRO A C 1
ATOM 593 O O . PRO A 1 77 ? 3.452 19.892 41.137 1.00 61.84 77 PRO A O 1
ATOM 596 N N . CYS A 1 78 ? 3.135 18.313 39.605 1.00 55.41 78 CYS A N 1
ATOM 597 C CA . CYS A 1 78 ? 4.489 17.787 39.681 1.00 55.41 78 CYS A CA 1
ATOM 598 C C . CYS A 1 78 ? 5.385 18.696 38.832 1.00 55.41 78 CYS A C 1
ATOM 600 O O . CYS A 1 78 ? 5.625 18.429 37.657 1.00 55.41 78 CYS A O 1
ATOM 602 N N . GLY A 1 79 ? 5.831 19.791 39.450 1.00 54.62 79 GLY A N 1
ATOM 603 C CA . GLY A 1 79 ? 6.756 20.766 38.879 1.00 54.62 79 GLY A CA 1
ATOM 604 C C . GLY A 1 79 ? 6.209 22.189 38.917 1.00 54.62 79 GLY A C 1
ATOM 605 O O . GLY A 1 79 ? 5.955 22.776 37.869 1.00 54.62 79 GLY A O 1
ATOM 606 N N . ASP A 1 80 ? 6.027 22.749 40.114 1.00 50.88 80 ASP A N 1
ATOM 607 C CA . ASP A 1 80 ? 5.988 24.206 40.260 1.00 50.88 80 ASP A CA 1
ATOM 608 C C . ASP A 1 80 ? 7.431 24.741 40.282 1.00 50.88 80 ASP A C 1
ATOM 610 O O . ASP A 1 80 ? 8.317 24.134 40.884 1.00 50.88 80 ASP A O 1
ATOM 614 N N . ARG A 1 81 ? 7.660 25.903 39.662 1.00 48.25 81 ARG A N 1
ATOM 615 C CA . ARG A 1 81 ? 8.946 26.626 39.581 1.00 48.25 81 ARG A CA 1
ATOM 616 C C . ARG A 1 81 ? 9.481 27.106 40.946 1.00 48.25 81 ARG A C 1
ATOM 618 O O . ARG A 1 81 ? 10.416 27.896 40.988 1.00 48.25 81 ARG A O 1
ATOM 625 N N . GLY A 1 82 ? 8.890 26.659 42.052 1.00 52.16 82 GLY A N 1
ATOM 626 C CA . GLY A 1 82 ? 9.322 26.946 43.418 1.00 52.16 82 GLY A CA 1
ATOM 627 C C . GLY A 1 82 ? 10.214 25.872 44.048 1.00 52.16 82 GLY A C 1
ATOM 628 O O . GLY A 1 82 ? 10.719 26.100 45.141 1.00 52.16 82 GLY A O 1
ATOM 629 N N . SER A 1 83 ? 10.427 24.717 43.404 1.00 50.00 83 SER A N 1
ATOM 630 C CA . SER A 1 83 ? 11.233 23.626 43.983 1.00 50.00 83 SER A CA 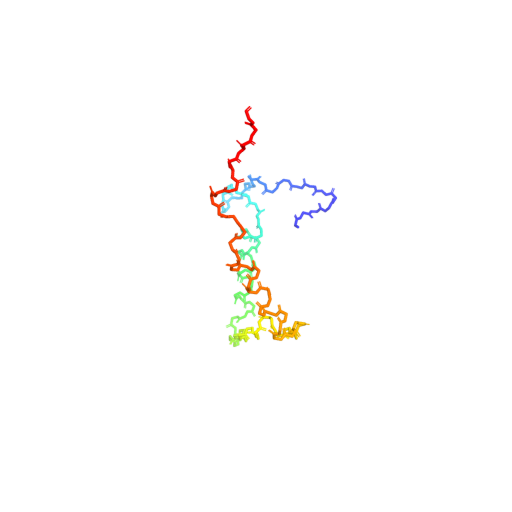1
ATOM 631 C C . SER A 1 83 ? 12.747 23.729 43.730 1.00 50.00 83 SER A C 1
ATOM 633 O O . SER A 1 83 ? 13.459 22.772 44.009 1.00 50.00 83 SER A O 1
ATOM 635 N N . GLU A 1 84 ? 13.240 24.858 43.205 1.00 48.28 84 GLU A N 1
ATOM 636 C CA . GLU A 1 84 ? 14.665 25.092 42.888 1.00 48.28 84 GLU A CA 1
ATOM 637 C C . GLU A 1 84 ? 15.314 26.203 43.738 1.00 48.28 84 GLU A C 1
ATOM 639 O O . GLU A 1 84 ? 16.309 26.798 43.332 1.00 48.28 84 GLU A O 1
ATOM 644 N N . LEU A 1 85 ? 14.769 26.523 44.916 1.00 51.44 85 LEU A N 1
ATOM 645 C CA . LEU A 1 85 ? 15.512 27.324 45.892 1.00 51.44 85 LEU A CA 1
ATOM 646 C C . LEU A 1 85 ? 16.361 26.384 46.749 1.00 51.44 85 LEU A C 1
ATOM 648 O O . LEU A 1 85 ? 15.891 25.859 47.757 1.00 51.44 85 LEU A O 1
ATOM 652 N N . ASP A 1 86 ? 17.602 26.173 46.307 1.00 52.12 86 ASP A N 1
ATOM 653 C CA . ASP A 1 86 ? 18.695 25.675 47.144 1.00 52.12 86 ASP A CA 1
ATOM 654 C C . ASP A 1 86 ? 18.913 26.722 48.247 1.00 52.12 86 ASP A C 1
ATOM 656 O O . ASP A 1 86 ? 19.463 27.800 48.023 1.00 52.12 86 ASP A O 1
ATOM 660 N N . THR A 1 87 ? 18.327 26.473 49.415 1.00 60.41 87 THR A N 1
ATOM 661 C CA . THR A 1 87 ? 18.655 27.185 50.650 1.00 60.41 87 THR A CA 1
ATOM 662 C C . THR A 1 87 ? 19.627 26.325 51.437 1.00 60.41 87 THR A C 1
ATOM 664 O O . THR A 1 87 ? 19.252 25.718 52.443 1.00 60.41 87 THR A O 1
ATOM 667 N N . ASP A 1 88 ? 20.858 26.230 50.956 1.00 62.06 88 ASP A N 1
ATOM 668 C CA . ASP A 1 88 ? 22.017 26.070 51.817 1.00 62.06 88 ASP A CA 1
ATOM 669 C C . ASP A 1 88 ? 22.532 27.468 52.224 1.00 62.06 88 ASP A C 1
ATOM 671 O O . ASP A 1 88 ? 22.615 28.389 51.415 1.00 62.06 88 ASP A O 1
ATOM 675 N N . GLU A 1 89 ? 22.718 27.632 53.539 1.00 46.00 89 GLU A N 1
ATOM 676 C CA . GLU A 1 89 ? 23.006 28.876 54.282 1.00 46.00 89 GLU A CA 1
ATOM 677 C C . GLU A 1 89 ? 24.240 29.670 53.827 1.00 46.00 89 GLU A C 1
ATOM 679 O O . GLU A 1 89 ? 25.289 29.056 53.521 1.00 46.00 89 GLU A O 1
#